Protein AF-A0A9D5R258-F1 (afdb_monomer_lite)

Structure (mmCIF, N/CA/C/O backbone):
data_AF-A0A9D5R258-F1
#
_entry.id   AF-A0A9D5R258-F1
#
loop_
_atom_site.group_PDB
_atom_site.id
_atom_site.type_symbol
_atom_site.label_atom_id
_atom_site.label_alt_id
_atom_site.label_comp_id
_atom_site.label_asym_id
_atom_site.label_entity_id
_atom_site.label_seq_id
_atom_site.pdbx_PDB_ins_code
_atom_site.Cartn_x
_atom_site.Cartn_y
_atom_site.Cartn_z
_atom_site.occupancy
_atom_site.B_iso_or_equiv
_atom_site.auth_seq_id
_atom_site.auth_comp_id
_atom_site.auth_asym_id
_atom_site.auth_atom_id
_atom_site.pdbx_PDB_model_num
ATOM 1 N N . MET A 1 1 ? 25.635 3.176 -48.839 1.00 56.16 1 MET A N 1
ATOM 2 C CA . MET A 1 1 ? 24.288 3.470 -48.296 1.00 56.16 1 MET A CA 1
ATOM 3 C C . MET A 1 1 ? 24.100 4.976 -48.219 1.00 56.16 1 MET A C 1
ATOM 5 O O . MET A 1 1 ? 24.934 5.656 -47.640 1.00 56.16 1 MET A O 1
ATOM 9 N N . THR A 1 2 ? 23.051 5.510 -48.837 1.00 54.16 2 THR A N 1
ATOM 10 C CA . THR A 1 2 ? 22.730 6.945 -48.856 1.00 54.16 2 THR A CA 1
ATOM 11 C C . THR A 1 2 ? 22.449 7.444 -47.437 1.00 54.16 2 THR A C 1
ATOM 13 O O . THR A 1 2 ? 21.715 6.785 -46.705 1.00 54.16 2 THR A O 1
ATOM 16 N N . ARG A 1 3 ? 23.000 8.605 -47.046 1.00 66.25 3 ARG A N 1
ATOM 17 C CA . ARG A 1 3 ? 22.920 9.168 -45.678 1.00 66.25 3 ARG A CA 1
ATOM 18 C C . ARG A 1 3 ? 21.499 9.179 -45.080 1.00 66.25 3 ARG A C 1
ATOM 20 O O . ARG A 1 3 ? 21.351 8.955 -43.887 1.00 66.25 3 ARG A O 1
ATOM 27 N N . ARG A 1 4 ? 20.465 9.303 -45.927 1.00 67.69 4 ARG A N 1
ATOM 28 C CA . ARG A 1 4 ? 19.039 9.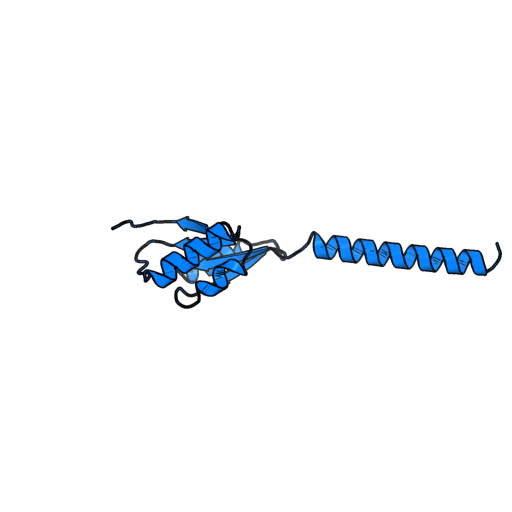157 -45.569 1.00 67.69 4 ARG A CA 1
ATOM 29 C C . ARG A 1 4 ? 18.674 7.824 -44.898 1.00 67.69 4 ARG A C 1
ATOM 31 O O . ARG A 1 4 ? 17.844 7.819 -44.001 1.00 67.69 4 ARG A O 1
ATOM 38 N N . LYS A 1 5 ? 19.261 6.696 -45.318 1.00 69.31 5 LYS A N 1
ATOM 39 C CA . LYS A 1 5 ? 18.979 5.373 -44.724 1.00 69.31 5 LYS A CA 1
ATOM 40 C C . LYS A 1 5 ? 19.572 5.247 -43.318 1.00 69.31 5 LYS A C 1
ATOM 42 O O . LYS A 1 5 ? 18.959 4.628 -42.460 1.00 69.31 5 LYS A O 1
ATOM 47 N N . ILE A 1 6 ? 20.723 5.881 -43.079 1.00 74.44 6 ILE A N 1
ATOM 48 C CA . ILE A 1 6 ? 21.392 5.897 -41.769 1.00 74.44 6 ILE A CA 1
ATOM 49 C C . ILE A 1 6 ? 20.613 6.778 -40.785 1.00 74.44 6 ILE A C 1
ATOM 51 O O . ILE A 1 6 ? 20.374 6.352 -39.662 1.00 74.44 6 ILE A O 1
ATOM 55 N N . THR A 1 7 ? 20.135 7.951 -41.216 1.00 78.56 7 THR A N 1
ATOM 56 C CA . THR A 1 7 ? 19.293 8.817 -40.371 1.00 78.56 7 THR A CA 1
ATOM 57 C C . THR A 1 7 ? 17.938 8.186 -40.051 1.00 78.56 7 THR A C 1
ATOM 59 O O . THR A 1 7 ? 17.429 8.344 -38.948 1.00 78.56 7 THR A O 1
ATOM 62 N N . LEU A 1 8 ? 17.344 7.443 -40.992 1.00 82.19 8 LEU A N 1
ATOM 63 C CA . LEU A 1 8 ? 16.089 6.732 -40.730 1.00 82.19 8 LEU A CA 1
ATOM 64 C C . LEU A 1 8 ? 16.296 5.591 -39.722 1.00 82.19 8 LEU A C 1
ATOM 66 O O . LEU A 1 8 ? 15.494 5.422 -38.808 1.00 82.19 8 LEU A O 1
ATOM 70 N N . ALA A 1 9 ? 17.397 4.846 -39.860 1.00 83.75 9 ALA A N 1
ATOM 71 C CA . ALA A 1 9 ? 17.755 3.774 -38.939 1.00 83.75 9 ALA A CA 1
ATOM 72 C C . ALA A 1 9 ? 18.057 4.303 -37.527 1.00 83.75 9 ALA A C 1
ATOM 74 O O . ALA A 1 9 ? 17.600 3.715 -36.552 1.00 83.75 9 ALA A O 1
ATOM 75 N N . SER A 1 10 ? 18.754 5.439 -37.397 1.00 83.06 10 SER A N 1
ATOM 76 C CA . SER A 1 10 ? 19.031 6.037 -36.084 1.00 83.06 10 SER A CA 1
ATOM 77 C C . SER A 1 10 ? 17.762 6.519 -35.380 1.00 83.06 10 SER A C 1
ATOM 79 O O . SER A 1 10 ? 17.631 6.337 -34.174 1.00 83.06 10 SER A O 1
ATOM 81 N N . VAL A 1 11 ? 16.805 7.089 -36.121 1.00 87.69 11 VAL A N 1
ATOM 82 C CA . VAL A 1 11 ? 15.506 7.500 -35.561 1.00 87.69 11 VAL A CA 1
ATOM 83 C C . VAL A 1 11 ? 14.691 6.280 -35.126 1.00 87.69 11 VAL A C 1
ATOM 85 O O . VAL A 1 11 ? 14.128 6.287 -34.036 1.00 87.69 11 VAL A O 1
ATOM 88 N N . ALA A 1 12 ? 14.679 5.205 -35.919 1.00 88.75 12 ALA A N 1
ATOM 89 C CA . ALA A 1 12 ? 13.995 3.966 -35.549 1.00 88.75 12 ALA A CA 1
ATOM 90 C C . ALA A 1 12 ? 14.582 3.332 -34.273 1.00 88.75 12 ALA A C 1
ATOM 92 O O . ALA A 1 12 ? 13.836 2.900 -33.396 1.00 88.75 12 ALA A O 1
ATOM 93 N N . VAL A 1 13 ? 15.911 3.334 -34.134 1.00 90.88 13 VAL A N 1
ATOM 94 C CA . VAL A 1 13 ? 16.597 2.854 -32.923 1.00 90.88 13 VAL A CA 1
ATOM 95 C C . VAL A 1 13 ? 16.277 3.735 -31.713 1.00 90.88 13 VAL A C 1
ATOM 97 O O . VAL A 1 13 ? 16.003 3.209 -30.637 1.00 90.88 13 VAL A O 1
ATOM 100 N N . ALA A 1 14 ? 16.238 5.060 -31.880 1.00 90.00 14 ALA A N 1
ATOM 101 C CA . ALA A 1 14 ? 15.852 5.969 -30.803 1.00 90.00 14 ALA A CA 1
ATOM 102 C C . ALA A 1 14 ? 14.413 5.710 -30.323 1.00 90.00 14 ALA A C 1
ATOM 104 O O . ALA A 1 14 ? 14.186 5.600 -29.120 1.00 90.00 14 ALA A O 1
ATOM 105 N N . ILE A 1 15 ? 13.464 5.524 -31.249 1.00 91.75 15 ILE A N 1
ATOM 106 C CA . ILE A 1 15 ? 12.064 5.203 -30.927 1.00 91.75 15 ILE A CA 1
ATOM 107 C C . ILE A 1 15 ? 11.962 3.871 -30.171 1.00 91.75 15 ILE A C 1
ATOM 109 O O . ILE A 1 15 ? 11.235 3.787 -29.183 1.00 91.75 15 ILE A O 1
ATOM 113 N N . LEU A 1 16 ? 12.716 2.847 -30.586 1.00 92.00 16 LEU A N 1
ATOM 114 C CA . LEU A 1 16 ? 12.752 1.554 -29.894 1.00 92.00 16 LEU A CA 1
ATOM 115 C C . LEU A 1 16 ? 13.279 1.675 -28.460 1.00 92.00 16 LEU A C 1
ATOM 117 O O . LEU A 1 16 ? 12.694 1.093 -27.548 1.00 92.00 16 LEU A O 1
ATOM 121 N N . ILE A 1 17 ? 14.339 2.457 -28.241 1.00 90.06 17 ILE A N 1
ATOM 122 C CA . ILE A 1 17 ? 14.876 2.697 -26.894 1.00 90.06 17 ILE A CA 1
ATOM 123 C C . ILE A 1 17 ? 13.846 3.429 -26.031 1.00 90.06 17 ILE A C 1
ATOM 125 O O . ILE A 1 17 ? 13.619 3.044 -24.885 1.00 90.06 17 ILE A O 1
ATOM 129 N N . THR A 1 18 ? 13.175 4.451 -26.569 1.00 84.44 18 THR A N 1
ATOM 130 C CA . THR A 1 18 ? 12.127 5.168 -25.831 1.00 84.44 18 THR A CA 1
ATOM 131 C C . THR A 1 18 ? 10.962 4.244 -25.475 1.00 84.44 18 THR A C 1
ATOM 133 O O . THR A 1 18 ? 10.524 4.244 -24.327 1.00 84.44 18 THR A O 1
ATOM 136 N N . ALA A 1 19 ? 10.502 3.408 -26.409 1.00 86.62 19 ALA A N 1
ATOM 137 C CA . ALA A 1 19 ? 9.436 2.441 -26.157 1.00 86.62 19 ALA A CA 1
ATOM 138 C C . ALA A 1 19 ? 9.833 1.406 -25.091 1.00 86.62 19 ALA A C 1
ATOM 140 O O . ALA A 1 19 ? 9.033 1.108 -24.208 1.00 86.62 19 ALA A O 1
ATOM 141 N N . ALA A 1 20 ? 11.077 0.917 -25.115 1.00 84.00 20 ALA A N 1
ATOM 142 C CA . ALA A 1 20 ? 11.593 -0.006 -24.106 1.00 84.00 20 ALA A CA 1
ATOM 143 C C . ALA A 1 20 ? 11.660 0.635 -22.708 1.00 84.00 20 ALA A C 1
ATOM 145 O O . ALA A 1 20 ? 11.267 0.009 -21.727 1.00 84.00 20 ALA A O 1
ATOM 146 N N . ILE A 1 21 ? 12.088 1.899 -22.608 1.00 81.25 21 ILE A N 1
ATOM 147 C CA . ILE A 1 21 ? 12.110 2.641 -21.336 1.00 81.25 21 ILE A CA 1
ATOM 148 C C . ILE A 1 21 ? 10.687 2.874 -20.813 1.00 81.25 21 ILE A C 1
ATOM 150 O O . ILE A 1 21 ? 10.440 2.721 -19.618 1.00 81.25 21 ILE A O 1
ATOM 154 N N . VAL A 1 22 ? 9.742 3.230 -21.688 1.00 79.50 22 VAL A N 1
ATOM 155 C CA . VAL A 1 22 ? 8.336 3.436 -21.310 1.00 79.50 22 VAL A CA 1
ATOM 156 C C . VAL A 1 22 ? 7.694 2.126 -20.859 1.00 79.50 22 VAL A C 1
ATOM 158 O O . VAL A 1 22 ? 7.049 2.106 -19.815 1.00 79.50 22 VAL A O 1
ATOM 161 N N . ALA A 1 23 ? 7.923 1.025 -21.578 1.00 79.31 23 ALA A N 1
ATOM 162 C CA . ALA A 1 23 ? 7.452 -0.299 -21.182 1.00 79.31 23 ALA A CA 1
ATOM 163 C C . ALA A 1 23 ? 8.041 -0.720 -19.827 1.00 79.31 23 ALA A C 1
ATOM 165 O O . ALA A 1 23 ? 7.306 -1.170 -18.952 1.00 79.31 23 ALA A O 1
ATOM 166 N N . TRP A 1 24 ? 9.338 -0.478 -19.606 1.00 72.50 24 TRP A N 1
ATOM 167 C CA . TRP A 1 24 ? 9.990 -0.750 -18.325 1.00 72.50 24 TRP A CA 1
ATOM 168 C C . TRP A 1 24 ? 9.415 0.094 -17.186 1.00 72.50 24 TRP A C 1
ATOM 170 O O . TRP A 1 24 ? 9.203 -0.418 -16.095 1.00 72.50 24 TRP A O 1
ATOM 180 N N . LYS A 1 25 ? 9.115 1.377 -17.418 1.00 66.88 25 LYS A N 1
ATOM 181 C CA . LYS A 1 25 ? 8.476 2.229 -16.402 1.00 66.88 25 LYS A CA 1
ATOM 182 C C . LYS A 1 25 ? 7.017 1.866 -16.143 1.00 66.88 25 LYS A C 1
ATOM 184 O O . LYS A 1 25 ? 6.567 1.996 -15.012 1.00 66.88 25 LYS A O 1
ATOM 189 N N . SER A 1 26 ? 6.292 1.426 -17.169 1.00 63.28 26 SER A N 1
ATOM 190 C CA . SER A 1 26 ? 4.897 1.005 -17.041 1.00 63.28 26 SER A CA 1
ATOM 191 C C . SER A 1 26 ? 4.769 -0.339 -16.325 1.00 63.28 26 SER A C 1
ATOM 193 O O . SER A 1 26 ? 3.823 -0.525 -15.570 1.00 63.28 26 SER A O 1
ATOM 195 N N . MET A 1 27 ? 5.699 -1.271 -16.558 1.00 62.22 27 MET A N 1
ATOM 196 C CA . MET A 1 27 ? 5.710 -2.589 -15.910 1.00 62.22 27 MET A CA 1
ATOM 197 C C . MET A 1 27 ? 6.449 -2.582 -14.565 1.00 62.22 27 MET A C 1
ATOM 199 O O . MET A 1 27 ? 6.104 -3.350 -13.678 1.00 62.22 27 MET A O 1
ATOM 203 N N . GLY A 1 28 ? 7.436 -1.702 -14.390 1.00 58.03 28 GLY A N 1
ATOM 204 C CA . GLY A 1 28 ? 8.166 -1.471 -13.141 1.00 58.03 28 GLY A CA 1
ATOM 205 C C . GLY A 1 28 ? 7.540 -0.380 -12.272 1.00 58.03 28 GLY A C 1
ATOM 206 O O . GLY A 1 28 ? 8.269 0.383 -11.636 1.00 58.03 28 GLY A O 1
ATOM 207 N N . SER A 1 29 ? 6.211 -0.239 -12.293 1.00 62.50 29 SER A N 1
ATOM 208 C CA . SER A 1 29 ? 5.530 0.693 -11.392 1.00 62.50 29 SER A CA 1
ATOM 209 C C . SER A 1 29 ? 5.782 0.264 -9.948 1.00 62.50 29 SER A C 1
ATOM 211 O O . SER A 1 29 ? 5.667 -0.916 -9.619 1.00 62.50 29 SER A O 1
ATOM 213 N N . SER A 1 30 ? 6.161 1.211 -9.089 1.00 74.44 30 SER A N 1
ATOM 214 C CA . SER A 1 30 ? 6.403 0.918 -7.679 1.00 74.44 30 SER A CA 1
ATOM 215 C C . SER A 1 30 ? 5.082 0.579 -6.986 1.00 74.44 30 SER A C 1
ATOM 217 O O . SER A 1 30 ? 4.229 1.465 -6.902 1.00 74.44 30 SER A O 1
ATOM 219 N N . THR A 1 31 ? 4.930 -0.645 -6.483 1.00 84.81 31 THR A N 1
ATOM 220 C CA . THR A 1 31 ? 3.764 -1.076 -5.706 1.00 84.81 31 THR A CA 1
ATOM 221 C C . THR A 1 31 ? 3.701 -0.295 -4.400 1.00 84.81 31 THR A C 1
ATOM 223 O O . THR A 1 31 ? 4.638 -0.335 -3.599 1.00 84.81 31 THR A O 1
ATOM 226 N N . LYS A 1 32 ? 2.600 0.417 -4.176 1.00 89.06 32 LYS A N 1
ATOM 227 C CA . LYS A 1 32 ? 2.351 1.157 -2.939 1.00 89.06 32 LYS A CA 1
ATOM 228 C C . LYS A 1 32 ? 1.438 0.358 -2.026 1.00 89.06 32 LYS A C 1
ATOM 230 O O . LYS A 1 32 ? 0.304 0.051 -2.388 1.00 89.06 32 LYS A O 1
ATOM 235 N N . ILE A 1 33 ? 1.931 0.073 -0.829 1.00 91.12 33 ILE A N 1
ATOM 236 C CA . ILE A 1 33 ? 1.227 -0.682 0.199 1.00 91.12 33 ILE A CA 1
ATOM 237 C C . ILE A 1 33 ? 0.954 0.255 1.373 1.00 91.12 33 ILE A C 1
ATOM 239 O O . ILE A 1 33 ? 1.888 0.755 2.006 1.00 91.12 33 ILE A O 1
ATOM 243 N N . ALA A 1 34 ? -0.324 0.477 1.664 1.00 92.12 34 ALA A N 1
ATOM 244 C CA . ALA A 1 34 ? -0.758 1.218 2.839 1.00 92.12 34 ALA A CA 1
ATOM 245 C C . ALA A 1 34 ? -0.916 0.287 4.041 1.00 92.12 34 ALA A C 1
ATOM 247 O O . ALA A 1 34 ? -1.471 -0.804 3.927 1.00 92.12 34 ALA A O 1
ATOM 248 N N . PHE A 1 35 ? -0.490 0.753 5.209 1.00 92.19 35 PHE A N 1
ATOM 249 C CA . PHE A 1 35 ? -0.715 0.091 6.488 1.00 92.19 35 PHE A CA 1
ATOM 250 C C . PHE A 1 35 ? -1.515 0.999 7.417 1.00 92.19 35 PHE A C 1
ATOM 252 O O . PHE A 1 35 ? -1.058 2.081 7.783 1.00 92.19 35 PHE A O 1
ATOM 259 N N . VAL A 1 36 ? -2.686 0.530 7.834 1.00 90.62 36 VAL A N 1
ATOM 260 C CA . VAL A 1 36 ? -3.628 1.239 8.701 1.00 90.62 36 VAL A CA 1
ATOM 261 C C . VAL A 1 36 ? -3.589 0.636 10.098 1.00 90.62 36 VAL A C 1
ATOM 263 O O . VAL A 1 36 ? -3.731 -0.577 10.260 1.00 90.62 36 VAL A O 1
ATOM 266 N N . ASN A 1 37 ? -3.435 1.490 11.112 1.00 89.25 37 ASN A N 1
ATOM 267 C CA . ASN A 1 37 ? -3.427 1.101 12.529 1.00 89.25 37 ASN A CA 1
ATOM 268 C C . ASN A 1 37 ? -2.296 0.124 12.925 1.00 89.25 37 ASN A C 1
ATOM 270 O O . ASN A 1 37 ? -2.429 -0.680 13.844 1.00 89.25 37 ASN A O 1
ATOM 274 N N . TYR A 1 38 ? -1.151 0.186 12.241 1.00 89.19 38 TYR A N 1
ATOM 275 C CA . TYR A 1 38 ? 0.042 -0.569 12.631 1.00 89.19 38 TYR A CA 1
ATOM 276 C C . TYR A 1 38 ? 0.925 0.233 13.586 1.00 89.19 38 TYR A C 1
ATOM 278 O O . TYR A 1 38 ? 1.105 1.441 13.427 1.00 89.19 38 TYR A O 1
ATOM 286 N N . GLN A 1 39 ? 1.531 -0.460 14.551 1.00 88.12 39 GLN A N 1
ATOM 287 C CA . GLN A 1 39 ? 2.516 0.147 15.441 1.00 88.12 39 GLN A CA 1
ATOM 288 C C . GLN A 1 39 ? 3.750 0.604 14.637 1.00 88.12 39 GLN A C 1
ATOM 290 O O . GLN A 1 39 ? 4.228 -0.151 13.783 1.00 88.12 39 GLN A O 1
ATOM 295 N N . PRO A 1 40 ? 4.326 1.788 14.930 1.00 88.50 40 PRO A N 1
ATOM 296 C CA . PRO A 1 40 ? 5.498 2.296 14.213 1.00 88.50 40 PRO A CA 1
ATOM 297 C C . PRO A 1 40 ? 6.695 1.339 14.210 1.00 88.50 40 PRO A C 1
ATOM 299 O O . PRO A 1 40 ? 7.430 1.287 13.231 1.00 88.50 40 PRO A O 1
ATOM 302 N N . ILE A 1 41 ? 6.872 0.551 15.278 1.00 90.19 41 ILE A N 1
ATOM 303 C CA . ILE A 1 41 ? 7.944 -0.452 15.377 1.00 90.19 41 ILE A CA 1
ATOM 304 C C . ILE A 1 41 ? 7.756 -1.542 14.317 1.00 90.19 41 ILE A C 1
ATOM 306 O O . ILE A 1 41 ? 8.681 -1.817 13.559 1.00 90.19 41 ILE A O 1
ATOM 310 N N . THR A 1 42 ? 6.548 -2.099 14.200 1.00 89.56 42 THR A N 1
ATOM 311 C CA . THR A 1 42 ? 6.220 -3.106 13.182 1.00 89.56 42 THR A CA 1
ATOM 312 C C . THR A 1 42 ? 6.420 -2.554 11.773 1.00 89.56 42 THR A C 1
ATOM 314 O O . THR A 1 42 ? 6.985 -3.230 10.922 1.00 89.56 42 THR A O 1
ATOM 317 N N . LEU A 1 43 ? 6.026 -1.302 11.522 1.00 90.19 43 LEU A N 1
ATOM 318 C CA . LEU A 1 43 ? 6.262 -0.653 10.227 1.00 90.19 43 LEU A CA 1
ATOM 319 C C . LEU A 1 43 ? 7.743 -0.436 9.941 1.00 90.19 43 LEU A C 1
ATOM 321 O O . LEU A 1 43 ? 8.175 -0.621 8.808 1.00 90.19 43 LEU A O 1
ATOM 325 N N . GLY A 1 44 ? 8.526 -0.084 10.961 1.00 89.62 44 GLY A N 1
ATOM 326 C CA . GLY A 1 44 ? 9.976 0.021 10.855 1.00 89.62 44 GLY A CA 1
ATOM 327 C C . GLY A 1 44 ? 10.631 -1.317 10.515 1.00 89.62 44 GLY A C 1
ATOM 328 O O . GLY A 1 44 ? 11.532 -1.359 9.682 1.00 89.62 44 GLY A O 1
ATOM 329 N N . GLU A 1 45 ? 10.156 -2.417 11.101 1.00 91.62 45 GLU A N 1
ATOM 330 C CA . GLU A 1 45 ? 10.632 -3.769 10.787 1.00 91.62 45 GLU A CA 1
ATOM 331 C C . GLU A 1 45 ? 10.253 -4.208 9.368 1.00 91.62 45 GLU A C 1
ATOM 333 O O . GLU A 1 45 ? 11.122 -4.692 8.646 1.00 91.62 45 GLU A O 1
ATOM 338 N N . ILE A 1 46 ? 9.005 -3.981 8.938 1.00 90.06 46 ILE A N 1
ATOM 339 C CA . ILE A 1 46 ? 8.538 -4.266 7.566 1.00 90.06 46 ILE A CA 1
ATOM 340 C C . ILE A 1 46 ? 9.306 -3.407 6.550 1.00 90.06 46 ILE A C 1
ATOM 342 O O . ILE A 1 46 ? 9.746 -3.892 5.511 1.00 90.06 46 ILE A O 1
ATOM 346 N N . GLY A 1 47 ? 9.514 -2.125 6.851 1.00 88.81 47 GLY A N 1
ATOM 347 C CA . GLY A 1 47 ? 10.295 -1.223 6.007 1.00 88.81 47 GLY A CA 1
ATOM 348 C C . GLY A 1 47 ? 11.761 -1.638 5.906 1.00 88.81 47 GLY A C 1
ATOM 349 O O . GLY A 1 47 ? 12.353 -1.536 4.838 1.00 88.81 47 GLY A O 1
ATOM 350 N N . LYS A 1 48 ? 12.344 -2.142 6.999 1.00 88.62 48 LYS A N 1
ATOM 351 C CA . LYS A 1 48 ? 13.728 -2.630 7.033 1.00 88.62 48 LYS A CA 1
ATOM 352 C C . LYS A 1 48 ? 13.902 -3.980 6.338 1.00 88.62 48 LYS A C 1
ATOM 354 O O . LYS A 1 48 ? 14.976 -4.234 5.801 1.00 88.62 48 LYS A O 1
ATOM 359 N N . SER A 1 49 ? 12.894 -4.851 6.380 1.00 90.19 49 SER A N 1
ATOM 360 C CA . SER A 1 49 ? 12.922 -6.140 5.682 1.00 90.19 49 SER A CA 1
ATOM 361 C C . SER A 1 49 ? 12.653 -6.010 4.184 1.00 90.19 49 SER A C 1
ATOM 363 O O . SER A 1 49 ? 12.972 -6.931 3.437 1.00 90.19 49 SER A O 1
ATOM 365 N N . ASN A 1 50 ? 12.114 -4.873 3.737 1.00 87.38 50 ASN A N 1
ATOM 366 C CA . ASN A 1 50 ? 11.969 -4.573 2.325 1.00 87.38 50 ASN A CA 1
ATOM 367 C C . ASN A 1 50 ? 13.337 -4.303 1.675 1.00 87.38 50 ASN A C 1
ATOM 369 O O . ASN A 1 50 ? 13.911 -3.222 1.799 1.00 87.38 50 ASN A O 1
ATOM 373 N N . ASP A 1 51 ? 13.835 -5.289 0.939 1.00 85.38 51 ASP A N 1
ATOM 374 C CA . ASP A 1 51 ? 15.045 -5.212 0.119 1.00 85.38 51 ASP A CA 1
ATOM 375 C C . ASP A 1 51 ? 14.768 -4.712 -1.313 1.00 85.38 51 ASP A C 1
ATOM 377 O O . ASP A 1 51 ? 15.695 -4.553 -2.113 1.00 85.38 51 ASP A O 1
ATOM 381 N N . ASN A 1 52 ? 13.503 -4.412 -1.636 1.00 80.94 52 ASN A N 1
ATOM 382 C CA . ASN A 1 52 ? 13.059 -4.039 -2.969 1.00 80.94 52 ASN A CA 1
ATOM 383 C C . ASN A 1 52 ? 12.618 -2.565 -3.051 1.00 80.94 52 ASN A C 1
ATOM 385 O O . ASN A 1 52 ? 11.606 -2.145 -2.486 1.00 80.94 52 ASN A O 1
ATOM 389 N N . SER A 1 53 ? 13.337 -1.773 -3.851 1.00 79.56 53 SER A N 1
ATOM 390 C CA . SER A 1 53 ? 13.051 -0.344 -4.059 1.00 79.56 53 SER A CA 1
ATOM 391 C C . SER A 1 53 ? 11.749 -0.060 -4.818 1.00 79.56 53 SER A C 1
ATOM 393 O O . SER A 1 53 ? 11.272 1.078 -4.813 1.00 79.56 53 SER A O 1
ATOM 395 N N . PHE A 1 54 ? 11.157 -1.072 -5.457 1.00 82.94 54 PHE A N 1
ATOM 396 C CA . PHE A 1 54 ? 9.854 -0.963 -6.105 1.00 82.94 54 PHE A CA 1
ATOM 397 C C . PHE A 1 54 ? 8.689 -1.096 -5.121 1.00 82.94 54 PHE A C 1
ATOM 399 O O . PHE A 1 54 ? 7.578 -0.735 -5.487 1.00 82.94 54 PHE A O 1
ATOM 406 N N . ILE A 1 55 ? 8.903 -1.548 -3.883 1.00 85.75 55 ILE A N 1
ATOM 407 C CA . ILE A 1 55 ? 7.839 -1.622 -2.877 1.00 85.75 55 ILE A CA 1
ATOM 408 C C . ILE A 1 55 ? 7.920 -0.383 -1.988 1.00 85.75 55 ILE A C 1
ATOM 410 O O . ILE A 1 55 ? 8.934 -0.127 -1.338 1.00 85.75 55 ILE A O 1
ATOM 414 N N . LYS A 1 56 ? 6.844 0.401 -1.961 1.00 89.12 56 LYS A N 1
ATOM 415 C CA . LYS A 1 56 ? 6.704 1.569 -1.091 1.00 89.1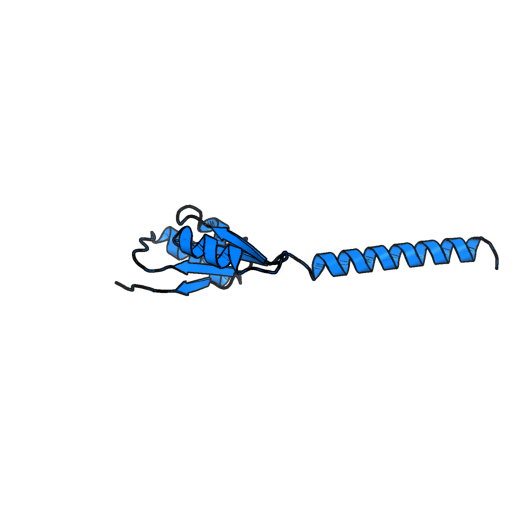2 56 LYS A CA 1
ATOM 416 C C . LYS A 1 56 ? 5.724 1.250 0.021 1.00 89.12 56 LYS A C 1
ATOM 418 O O . LYS A 1 56 ? 4.569 0.934 -0.244 1.00 89.12 56 LYS A O 1
ATOM 423 N N . ILE A 1 57 ? 6.210 1.333 1.251 1.00 90.38 57 ILE A N 1
ATOM 424 C CA . ILE A 1 57 ? 5.438 1.086 2.465 1.00 90.38 57 ILE A CA 1
ATOM 425 C C . ILE A 1 57 ? 5.090 2.439 3.072 1.00 90.38 57 ILE A C 1
ATOM 427 O O . ILE A 1 57 ? 5.986 3.218 3.395 1.00 90.38 57 ILE A O 1
ATOM 431 N N . GLU A 1 58 ? 3.799 2.715 3.218 1.00 90.00 58 GLU A N 1
ATOM 432 C CA . GLU A 1 58 ? 3.296 3.969 3.777 1.00 90.00 58 GLU A CA 1
ATOM 433 C C . GLU A 1 58 ? 2.319 3.675 4.925 1.00 90.00 58 GLU A C 1
ATOM 435 O O . GLU A 1 58 ? 1.540 2.722 4.875 1.00 90.00 58 GLU A O 1
ATOM 440 N N . ASN A 1 59 ? 2.373 4.482 5.987 1.00 91.12 59 ASN A N 1
ATOM 441 C CA . ASN A 1 59 ? 1.356 4.456 7.034 1.00 91.12 59 ASN A CA 1
ATOM 442 C C . ASN A 1 59 ? 0.170 5.303 6.569 1.00 91.12 59 ASN A C 1
ATOM 444 O O . ASN A 1 59 ? 0.360 6.464 6.213 1.00 91.12 59 ASN A O 1
ATOM 448 N N . LEU A 1 60 ? -1.027 4.722 6.576 1.00 89.31 60 LEU A N 1
ATOM 449 C CA . LEU A 1 60 ? -2.260 5.437 6.286 1.00 89.31 60 LEU A CA 1
ATOM 450 C C . LEU A 1 60 ? -3.056 5.587 7.583 1.00 89.31 60 LEU A C 1
ATOM 452 O O . LEU A 1 60 ? -3.427 4.596 8.219 1.00 89.31 60 LEU A O 1
ATOM 456 N N . SER A 1 61 ? -3.316 6.832 7.970 1.00 86.31 61 SER A N 1
ATOM 457 C CA . SER A 1 61 ? -4.139 7.155 9.133 1.00 86.31 61 SER A CA 1
ATOM 458 C C . SER A 1 61 ? -5.574 6.666 8.941 1.00 86.31 61 SER A C 1
ATOM 460 O O . SER A 1 61 ? -6.095 6.632 7.828 1.00 86.31 61 SER A O 1
ATOM 462 N N . VAL A 1 62 ? -6.246 6.335 10.045 1.00 83.25 62 VAL A N 1
ATOM 463 C CA . VAL A 1 62 ? -7.661 5.914 10.027 1.00 83.25 62 VAL A CA 1
ATOM 464 C C . VAL A 1 62 ? -8.574 7.050 9.533 1.00 83.25 62 VAL A C 1
ATOM 466 O O . VAL A 1 62 ? -9.597 6.808 8.899 1.00 83.25 62 VAL A O 1
ATOM 469 N N . GLU A 1 63 ? -8.185 8.299 9.781 1.00 82.44 63 GLU A N 1
ATOM 470 C CA . GLU A 1 63 ? -8.871 9.504 9.298 1.00 82.44 63 GLU A CA 1
ATOM 471 C C . GLU A 1 63 ? -8.814 9.644 7.769 1.00 82.44 63 GLU A C 1
ATOM 473 O O . GLU A 1 63 ? -9.779 10.095 7.162 1.00 82.44 63 GLU A O 1
ATOM 478 N N . ASP A 1 64 ? -7.737 9.166 7.141 1.00 83.88 64 ASP A N 1
ATOM 479 C CA . ASP A 1 64 ? -7.468 9.324 5.708 1.00 83.88 64 ASP A CA 1
ATOM 480 C C . ASP A 1 64 ? -7.854 8.081 4.887 1.00 83.88 64 ASP A C 1
ATOM 482 O O . ASP A 1 64 ? -7.374 7.891 3.766 1.00 83.88 64 ASP A O 1
ATOM 486 N N . LEU A 1 65 ? -8.723 7.216 5.422 1.00 82.31 65 LEU A N 1
ATOM 487 C CA . LEU A 1 65 ? -9.148 5.968 4.774 1.00 82.31 65 LEU A CA 1
ATOM 488 C C . LEU A 1 65 ? -9.789 6.168 3.393 1.00 82.31 65 LEU A C 1
ATOM 490 O O . LEU A 1 65 ? -9.769 5.251 2.575 1.00 82.31 65 LEU A O 1
ATOM 494 N N . GLU A 1 66 ? -10.290 7.363 3.086 1.00 80.56 66 GLU A N 1
ATOM 495 C CA . GLU A 1 66 ? -10.735 7.737 1.737 1.00 80.56 66 GLU A CA 1
ATOM 496 C C . GLU A 1 66 ? -9.626 7.615 0.672 1.00 80.56 66 GLU A C 1
ATOM 498 O O . GLU A 1 66 ? -9.901 7.348 -0.499 1.00 80.56 66 GLU A O 1
ATOM 503 N N . ASN A 1 67 ? -8.357 7.749 1.071 1.00 83.06 67 ASN A N 1
ATOM 504 C CA . ASN A 1 67 ? -7.199 7.635 0.188 1.00 83.06 67 ASN A CA 1
ATOM 505 C C . ASN A 1 67 ? -6.754 6.183 -0.034 1.00 83.06 67 ASN A C 1
ATOM 507 O O . ASN A 1 67 ? -5.843 5.955 -0.830 1.00 83.06 67 ASN A O 1
ATOM 511 N N . ALA A 1 68 ? -7.394 5.204 0.614 1.00 83.06 68 ALA A N 1
ATOM 512 C CA . ALA A 1 68 ? -7.063 3.784 0.498 1.00 83.06 68 ALA A CA 1
ATOM 513 C C . ALA A 1 68 ? -7.094 3.275 -0.958 1.00 83.06 68 ALA A C 1
ATOM 515 O O . ALA A 1 68 ? -6.258 2.462 -1.339 1.00 83.06 68 ALA A O 1
ATOM 516 N N . SER A 1 69 ? -7.986 3.811 -1.797 1.00 81.69 69 SER A N 1
ATOM 517 C CA . SER A 1 69 ? -8.104 3.464 -3.226 1.00 81.69 69 SER A CA 1
ATOM 518 C C . SER A 1 69 ? -6.922 3.923 -4.096 1.00 81.69 69 SER A C 1
ATOM 520 O O . SER A 1 69 ? -6.779 3.476 -5.230 1.00 81.69 69 SER A O 1
ATOM 522 N N . LYS A 1 70 ? -6.052 4.813 -3.593 1.00 85.44 70 LYS A N 1
ATOM 523 C CA . LYS A 1 70 ? -4.832 5.259 -4.298 1.00 85.44 70 LYS A CA 1
ATOM 524 C C . LYS A 1 70 ? -3.665 4.281 -4.146 1.00 85.44 70 LYS A C 1
ATOM 526 O O . LYS A 1 70 ? -2.620 4.487 -4.769 1.00 85.44 70 LYS A O 1
ATOM 531 N N . PHE A 1 71 ? -3.816 3.281 -3.282 1.00 86.94 71 PHE A N 1
ATOM 532 C CA . PHE A 1 71 ? -2.814 2.260 -3.021 1.00 86.94 71 PHE A CA 1
ATOM 533 C C . PHE A 1 71 ? -3.127 0.993 -3.811 1.00 86.94 71 PHE A C 1
ATOM 535 O O . PHE A 1 71 ? -4.285 0.678 -4.084 1.00 86.94 71 PHE A O 1
ATOM 542 N N . ASP A 1 72 ? -2.077 0.250 -4.148 1.00 86.38 72 ASP A N 1
ATOM 543 C CA . ASP A 1 72 ? -2.204 -1.039 -4.824 1.00 86.38 72 ASP A CA 1
ATOM 544 C C . ASP A 1 72 ? -2.629 -2.139 -3.838 1.00 86.38 72 ASP A C 1
ATOM 546 O O . ASP A 1 72 ? -3.151 -3.171 -4.249 1.00 86.38 72 ASP A O 1
ATOM 550 N N . MET A 1 73 ? -2.406 -1.927 -2.534 1.00 88.38 73 MET A N 1
ATOM 551 C CA . MET A 1 73 ? -2.806 -2.832 -1.458 1.00 88.38 73 MET A CA 1
ATOM 552 C C . MET A 1 73 ? -2.939 -2.091 -0.124 1.00 88.38 73 MET A C 1
ATOM 554 O O . MET A 1 73 ? -2.163 -1.176 0.162 1.00 88.38 73 MET A O 1
ATOM 558 N N . VAL A 1 74 ? -3.880 -2.521 0.720 1.00 90.38 74 VAL A N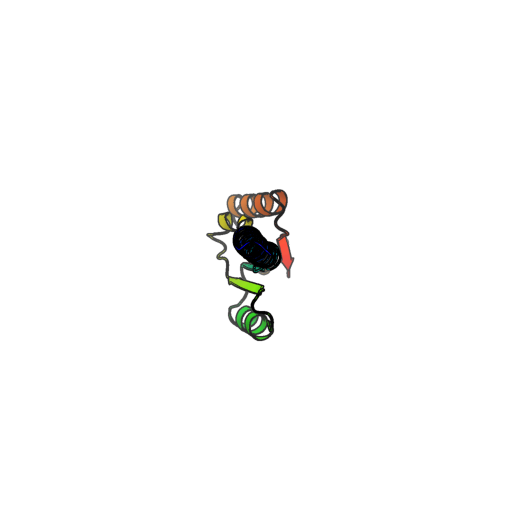 1
ATOM 559 C CA . VAL A 1 74 ? -4.099 -1.952 2.057 1.00 90.38 74 VAL A CA 1
ATOM 560 C C . VAL A 1 74 ? -4.112 -3.063 3.106 1.00 90.38 74 VAL A C 1
ATOM 562 O O . VAL A 1 74 ? -4.928 -3.981 3.051 1.00 90.38 74 VAL A O 1
ATOM 565 N N . PHE A 1 75 ? -3.231 -2.964 4.097 1.00 90.44 75 PHE A N 1
ATOM 566 C CA . PHE A 1 75 ? -3.249 -3.791 5.298 1.00 90.44 75 PHE A CA 1
ATOM 567 C C . PHE A 1 75 ? -3.878 -3.022 6.449 1.00 90.44 75 PHE A C 1
ATOM 569 O O . PHE A 1 75 ? -3.449 -1.920 6.778 1.00 90.44 75 PHE A O 1
ATOM 576 N N . VAL A 1 76 ? -4.858 -3.626 7.107 1.00 89.56 76 VAL A N 1
ATOM 577 C CA . VAL A 1 76 ? -5.532 -3.049 8.269 1.00 89.56 76 VAL A CA 1
ATOM 578 C C . VAL A 1 76 ? -5.249 -3.920 9.482 1.00 89.56 76 VAL A C 1
ATOM 580 O O . VAL A 1 76 ? -5.457 -5.131 9.443 1.00 89.56 76 VAL A O 1
ATOM 583 N N . ASN A 1 77 ? -4.791 -3.326 10.578 1.00 88.00 77 ASN A N 1
ATOM 584 C CA . ASN A 1 77 ? -4.774 -4.008 11.867 1.00 88.00 77 ASN A CA 1
ATOM 585 C C . ASN A 1 77 ? -6.099 -3.738 12.589 1.00 88.00 77 ASN A C 1
ATOM 587 O O . ASN A 1 77 ? -6.399 -2.598 12.939 1.00 88.00 77 ASN A O 1
ATOM 591 N N . GLY A 1 78 ? -6.906 -4.777 12.788 1.00 83.31 78 GLY A N 1
ATOM 592 C CA . GLY A 1 78 ? -8.227 -4.666 13.403 1.00 83.31 78 GLY A CA 1
ATOM 593 C C . GLY A 1 78 ? -8.215 -4.588 14.930 1.00 83.31 78 GLY A C 1
ATOM 594 O O . GLY A 1 78 ? -9.247 -4.274 15.517 1.00 83.31 78 GLY A O 1
ATOM 595 N N . MET A 1 79 ? -7.085 -4.855 15.588 1.00 82.44 79 MET A N 1
ATOM 596 C CA . MET A 1 79 ? -7.028 -4.948 17.044 1.00 82.44 79 MET A CA 1
ATOM 597 C C . MET A 1 79 ? -7.184 -3.565 17.676 1.00 82.44 79 MET A C 1
ATOM 599 O O . MET A 1 79 ? -6.371 -2.670 17.450 1.00 82.44 79 MET A O 1
ATOM 603 N N . GLY A 1 80 ? -8.247 -3.379 18.463 1.00 76.06 80 GLY A N 1
ATOM 604 C CA . GLY A 1 80 ? -8.554 -2.085 19.086 1.00 76.06 80 GLY A CA 1
ATOM 605 C C . GLY A 1 80 ? -8.956 -0.992 18.089 1.00 76.06 80 GLY A C 1
ATOM 606 O O . GLY A 1 80 ? -9.099 0.169 18.478 1.00 76.06 80 GLY A O 1
ATOM 607 N N . LEU 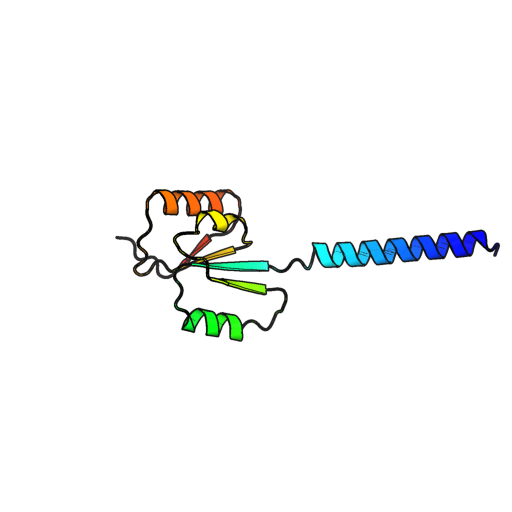A 1 81 ? -9.153 -1.353 16.817 1.00 78.38 81 LEU A N 1
ATOM 608 C CA . LEU A 1 81 ? -9.526 -0.420 15.771 1.00 78.38 81 LEU A CA 1
ATOM 609 C C . LEU A 1 81 ? -10.987 -0.003 15.953 1.00 78.38 81 LEU A C 1
ATOM 611 O O . LEU A 1 81 ? -11.907 -0.809 15.821 1.00 78.38 81 LEU A O 1
ATOM 615 N N . ARG A 1 82 ? -11.198 1.281 16.242 1.00 72.81 82 ARG A N 1
ATOM 616 C CA . ARG A 1 82 ? -12.525 1.899 16.288 1.00 72.81 82 ARG A CA 1
ATOM 617 C C . ARG A 1 82 ? -12.702 2.724 15.023 1.00 72.81 82 ARG A C 1
ATOM 619 O O . ARG A 1 82 ? -12.209 3.844 14.960 1.00 72.81 82 ARG A O 1
ATOM 626 N N . ILE A 1 83 ? -13.377 2.153 14.032 1.00 76.00 83 ILE A N 1
ATOM 627 C CA . ILE A 1 83 ? -13.774 2.871 12.818 1.00 76.00 83 ILE A CA 1
ATOM 628 C C . ILE A 1 83 ? -15.223 3.340 12.921 1.00 76.00 83 ILE A C 1
ATOM 630 O O . ILE A 1 83 ? -16.058 2.672 13.534 1.00 76.00 83 ILE A O 1
ATOM 634 N N . THR A 1 84 ? -15.517 4.489 12.323 1.00 78.75 84 THR A N 1
ATOM 635 C CA . THR A 1 84 ? -16.889 4.948 12.087 1.00 78.75 84 THR A CA 1
ATOM 636 C C . THR A 1 84 ? -17.524 4.172 10.927 1.00 78.75 84 THR A C 1
ATOM 638 O O . THR A 1 84 ? -16.827 3.512 10.151 1.00 78.75 84 THR A O 1
ATOM 641 N N . GLU A 1 85 ? -18.848 4.260 10.776 1.00 77.94 85 GLU A N 1
ATOM 642 C CA . GLU A 1 85 ? -19.536 3.645 9.630 1.00 77.94 85 GLU A CA 1
ATOM 643 C C . GLU A 1 85 ? -19.043 4.236 8.296 1.00 77.94 85 GLU A C 1
ATOM 645 O O . GLU A 1 85 ? -18.776 3.503 7.351 1.00 77.94 85 GLU A O 1
ATOM 650 N N . GLU A 1 86 ? -18.780 5.546 8.246 1.00 75.00 86 GLU A N 1
ATOM 651 C CA . GLU A 1 86 ? -18.224 6.221 7.061 1.00 75.00 86 GLU A CA 1
ATOM 652 C C . GLU A 1 86 ? -16.831 5.689 6.672 1.00 75.00 86 GLU A C 1
ATOM 654 O O . GLU A 1 86 ? -16.516 5.498 5.493 1.00 75.00 86 GLU A O 1
ATOM 659 N N . GLN A 1 87 ? -15.987 5.397 7.665 1.00 74.88 87 GLN A N 1
ATOM 660 C CA . GLN A 1 87 ? -14.663 4.804 7.459 1.00 74.88 87 GLN A CA 1
ATOM 661 C C . GLN A 1 87 ? -14.762 3.346 6.991 1.00 74.88 87 GLN A C 1
ATOM 663 O O . GLN A 1 87 ? -13.972 2.904 6.151 1.00 74.88 87 GLN A O 1
ATOM 668 N N . ARG A 1 88 ? -15.763 2.606 7.481 1.00 79.56 88 ARG A N 1
ATOM 669 C CA . ARG A 1 88 ? -16.074 1.244 7.029 1.00 79.56 88 ARG A CA 1
ATOM 670 C C . ARG A 1 88 ? -16.558 1.228 5.580 1.00 79.56 88 ARG A C 1
ATOM 672 O O . ARG A 1 88 ? -16.104 0.391 4.796 1.00 79.56 88 ARG A O 1
ATOM 679 N N . GLU A 1 89 ? -17.433 2.157 5.209 1.00 79.62 89 GLU A N 1
ATOM 680 C CA . GLU A 1 89 ? -17.871 2.331 3.825 1.00 79.62 89 GLU A CA 1
ATOM 681 C C . GLU A 1 89 ? -16.707 2.716 2.911 1.00 79.62 89 GLU A C 1
ATOM 683 O O . GLU A 1 89 ? -16.602 2.187 1.809 1.00 79.62 89 GLU A O 1
ATOM 688 N N . SER A 1 90 ? -15.801 3.586 3.359 1.00 76.06 90 SER A N 1
ATOM 689 C CA . SER A 1 90 ? -14.626 3.992 2.574 1.00 76.06 90 SER A CA 1
ATOM 690 C C . SER A 1 90 ? -13.677 2.822 2.305 1.00 76.06 90 SER A C 1
ATOM 692 O O . SER A 1 90 ? -13.236 2.631 1.172 1.00 76.06 90 SER A O 1
ATOM 694 N N . LEU A 1 91 ? -13.427 1.979 3.312 1.00 78.06 91 LEU A N 1
ATOM 695 C CA . LEU A 1 91 ? -12.667 0.736 3.145 1.00 78.06 91 LEU A CA 1
ATOM 696 C C . LEU A 1 91 ? -13.378 -0.262 2.222 1.00 78.06 91 LEU A C 1
ATOM 698 O O . LEU A 1 91 ? -12.728 -0.899 1.395 1.00 78.06 91 LEU A O 1
ATOM 702 N N . SER A 1 92 ? -14.704 -0.376 2.333 1.00 78.69 92 SER A N 1
ATOM 703 C CA . SER A 1 92 ? -15.501 -1.251 1.463 1.00 78.69 92 SER A CA 1
ATOM 704 C C . SER A 1 92 ? -15.471 -0.763 0.013 1.00 78.69 92 SER A C 1
ATOM 706 O O . SER A 1 92 ? -15.229 -1.554 -0.890 1.00 78.69 92 SER A O 1
ATOM 708 N N . LYS A 1 93 ? -15.584 0.551 -0.213 1.00 79.75 93 LYS A N 1
ATOM 709 C CA . LYS A 1 93 ? -15.419 1.177 -1.533 1.00 79.75 93 LYS A CA 1
ATOM 710 C C . LYS A 1 93 ? -14.020 0.963 -2.099 1.00 79.75 93 LYS A C 1
ATOM 712 O O . LYS A 1 93 ? -13.890 0.688 -3.287 1.00 79.75 93 LYS A O 1
ATOM 717 N N . ALA A 1 94 ? -12.975 1.063 -1.276 1.00 76.62 94 ALA A N 1
ATOM 718 C CA . ALA A 1 94 ? -11.613 0.762 -1.713 1.00 76.62 94 ALA A CA 1
ATOM 719 C C . ALA A 1 94 ? -11.488 -0.707 -2.162 1.00 76.62 94 ALA A C 1
ATOM 721 O O . ALA A 1 94 ? -10.971 -0.969 -3.249 1.00 76.62 94 ALA A O 1
ATOM 722 N N . ALA A 1 95 ? -12.054 -1.643 -1.393 1.00 78.25 95 ALA A N 1
ATOM 723 C CA . ALA A 1 95 ? -12.107 -3.058 -1.758 1.00 78.25 95 ALA A CA 1
ATOM 724 C C . ALA A 1 95 ? -12.889 -3.309 -3.063 1.00 78.25 95 ALA A C 1
ATOM 726 O O . ALA A 1 95 ? -12.430 -4.052 -3.929 1.00 78.25 95 ALA A O 1
ATOM 727 N N . GLU A 1 96 ? -14.036 -2.650 -3.241 1.00 75.75 96 GLU A N 1
ATOM 728 C CA . GLU A 1 96 ? -14.858 -2.727 -4.457 1.00 75.75 96 GLU A CA 1
ATOM 729 C C . GLU A 1 96 ? -14.181 -2.088 -5.678 1.00 75.75 96 GLU A C 1
ATOM 731 O O . GLU A 1 96 ? -14.346 -2.571 -6.798 1.00 75.75 96 GLU A O 1
ATOM 736 N N . SER A 1 97 ? -13.371 -1.042 -5.477 1.00 72.06 97 SER A N 1
ATOM 737 C CA . SER A 1 97 ? -12.598 -0.382 -6.540 1.00 72.06 97 SER A CA 1
ATOM 738 C C . SER A 1 97 ? -11.425 -1.215 -7.072 1.00 72.06 97 SER A C 1
ATOM 740 O O . SER A 1 97 ? -10.754 -0.798 -8.015 1.00 72.06 97 SER A O 1
ATOM 742 N N . GLY A 1 98 ? -11.207 -2.410 -6.512 1.00 73.75 98 GLY A N 1
ATOM 743 C CA . GLY A 1 98 ? -10.186 -3.359 -6.946 1.00 73.75 98 GLY A CA 1
ATOM 744 C C . GLY A 1 98 ? -8.890 -3.310 -6.138 1.00 73.75 98 GLY A C 1
ATOM 745 O O . GLY A 1 98 ? -7.985 -4.085 -6.442 1.00 73.75 98 GLY A O 1
ATOM 746 N N . THR A 1 99 ? -8.795 -2.466 -5.104 1.00 82.38 99 THR A N 1
ATOM 747 C CA . THR A 1 99 ? -7.660 -2.461 -4.170 1.00 82.38 99 THR A CA 1
ATOM 748 C C . THR A 1 99 ? -7.856 -3.561 -3.121 1.00 82.38 99 THR A C 1
ATOM 750 O O . THR A 1 99 ? -8.789 -3.478 -2.323 1.00 82.38 99 THR A O 1
ATOM 753 N N . PRO A 1 100 ? -6.994 -4.591 -3.047 1.00 83.44 100 PRO A N 1
ATOM 754 C CA . PRO A 1 100 ? -7.104 -5.627 -2.029 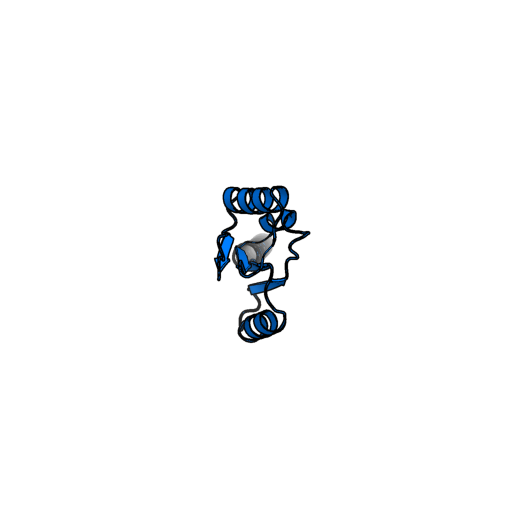1.00 83.44 100 PRO A CA 1
ATOM 755 C C . PRO A 1 100 ? -6.907 -5.048 -0.624 1.00 83.44 100 PRO A C 1
ATOM 757 O O . PRO A 1 100 ? -5.858 -4.473 -0.316 1.00 83.44 100 PRO A O 1
ATOM 760 N N . VAL A 1 101 ? -7.906 -5.242 0.238 1.00 86.06 101 VAL A N 1
ATOM 761 C CA . VAL A 1 101 ? -7.859 -4.878 1.659 1.00 86.06 101 VAL A CA 1
ATOM 762 C C . VAL A 1 101 ? -7.730 -6.153 2.488 1.00 86.06 101 VAL A C 1
ATOM 764 O O . VAL A 1 101 ? -8.611 -7.013 2.449 1.00 86.06 101 VAL A O 1
ATOM 767 N N . ILE A 1 102 ? -6.643 -6.288 3.249 1.00 86.25 102 ILE A N 1
ATOM 768 C CA . ILE A 1 102 ? -6.425 -7.416 4.162 1.00 86.25 102 ILE A CA 1
ATOM 769 C C . ILE A 1 102 ? -6.465 -6.919 5.599 1.00 86.25 102 ILE A C 1
ATOM 771 O O . ILE A 1 102 ? -5.615 -6.137 6.022 1.00 86.25 102 ILE A O 1
ATOM 775 N N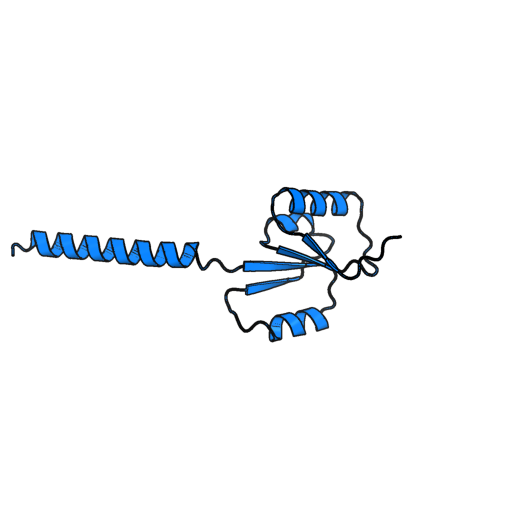 . THR A 1 103 ? -7.412 -7.440 6.374 1.00 85.12 103 THR A N 1
ATOM 776 C CA . THR A 1 103 ? -7.498 -7.162 7.808 1.00 85.12 103 THR A CA 1
ATOM 777 C C . THR A 1 103 ? -6.812 -8.268 8.600 1.00 85.12 103 THR A C 1
ATOM 779 O O . THR A 1 103 ? -7.183 -9.437 8.517 1.00 85.12 103 THR A O 1
ATOM 782 N N . THR A 1 104 ? -5.822 -7.897 9.403 1.00 81.12 104 THR A N 1
ATOM 783 C CA . THR A 1 104 ? -5.155 -8.773 10.371 1.00 81.12 104 THR A CA 1
ATOM 784 C C . THR A 1 104 ? -5.665 -8.480 11.776 1.00 81.12 104 THR A C 1
ATOM 786 O O . THR A 1 104 ? -6.147 -7.381 12.040 1.00 81.12 104 THR A O 1
ATOM 789 N N . ALA A 1 105 ? -5.587 -9.462 12.681 1.00 81.00 105 ALA A N 1
ATOM 790 C CA . ALA A 1 105 ? -6.026 -9.316 14.073 1.00 81.00 105 ALA A CA 1
ATOM 791 C C . ALA A 1 105 ? -7.430 -8.689 14.210 1.00 81.00 105 ALA A C 1
ATOM 793 O O . ALA A 1 105 ? -7.661 -7.838 15.066 1.00 81.00 105 ALA A O 1
ATOM 794 N N . ALA A 1 106 ? -8.355 -9.084 13.327 1.00 74.88 106 ALA A N 1
ATOM 795 C CA . ALA A 1 106 ? -9.726 -8.599 13.340 1.00 74.88 106 ALA A CA 1
ATOM 796 C C . ALA A 1 106 ? -10.389 -8.973 14.672 1.00 74.88 106 ALA A C 1
ATOM 798 O O . ALA A 1 106 ? -10.768 -10.123 14.891 1.00 74.88 106 ALA A O 1
ATOM 799 N N . THR A 1 107 ? -10.511 -8.001 15.573 1.00 67.25 107 THR A N 1
ATOM 800 C CA . THR A 1 107 ? -11.299 -8.152 16.792 1.00 67.25 107 THR A CA 1
ATOM 801 C C . THR A 1 107 ? -12.716 -7.732 16.455 1.00 67.25 107 THR A C 1
ATOM 803 O O . THR A 1 107 ? -13.039 -6.548 16.490 1.00 67.25 107 THR A O 1
ATOM 806 N N . ASN A 1 108 ? -13.529 -8.701 16.037 1.00 53.12 108 ASN A N 1
ATOM 807 C CA . ASN A 1 108 ? -14.959 -8.489 15.882 1.00 53.12 108 ASN A CA 1
ATOM 808 C C . ASN A 1 108 ? -15.580 -8.302 17.280 1.00 53.12 108 ASN A C 1
ATOM 810 O O . ASN A 1 108 ? -15.428 -9.217 18.095 1.00 53.12 108 ASN A O 1
ATOM 814 N N . PRO A 1 109 ? -16.227 -7.166 17.590 1.00 50.19 109 PRO A N 1
ATOM 815 C CA . PRO A 1 109 ? -17.189 -7.126 18.684 1.00 50.19 109 PRO A CA 1
ATOM 816 C C . PRO A 1 109 ? -18.428 -7.977 18.369 1.00 50.19 109 PRO A C 1
ATOM 818 O O . PRO A 1 109 ? -18.784 -8.124 17.175 1.00 50.19 109 PRO A O 1
#

Secondary structure (DSSP, 8-state):
--HHHHHHHHHHHHHHHHHHHHHHHHHSPPEEEEEES--HHHHHHHHHH---TTEEEEEE-GGGGGGGGGSSEEEEE-TT----HHHHHHHHHHHHTT--EEEES----

Sequence (109 aa):
MTRRKITLASVAVAILITAAIVAWKSMGSSTKIAFVNYQPITLGEIGKSNDNSFIKIENLSVEDLENASKFDMVFVNGMGLRITEEQRESLSKAAESGTPVITTAATNP

pLDDT: mean 81.32, std 9.28, range [50.19, 92.19]

Foldseek 3Di:
DPVVVVVVVVVVVVVVVVVVVVVCCVVLAQAEEEEEPDDVVVLVVVVVPPPDPSYHYYYDYLVRLLCLLVGQEYEYEQVVDDHDVVSVVSPVVSVVSVHYYHYDPNPDD

Radius of gyration: 21.71 Å; chains: 1; bounding box: 44×19×68 Å